Protein AF-A0A3P1VDD9-F1 (afdb_monomer)

Mean predicted aligned error: 6.87 Å

Organism: Fusobacterium nucleatum (NCBI:txid851)

Secondary structure (DSSP, 8-state):
--HHHHHHHHHHHHHHHHHHHHHHHT-HHHHHHHHHHHHHHHHHHHHHHHHHT-

InterPro domains:
  IPR008462 CsbD-like domain [PF05532] (5-54)
  IPR036629 YjbJ superfamily [G3DSA:1.10.1470.10] (1-54)
  IPR036629 YjbJ superfamily [SSF69047] (1-52)

Sequence (54 aa):
MSEEKLNATLEQVSGSAKEFAGKVLGDKSLEAEGTVEKAVGKAKELAEDAKGAV

pLDDT: mean 78.14, std 11.29, range [44.47, 89.44]

Nearest PDB structures (foldseek):
  6zw4-assembly1_E  TM=8.964E-01  e=5.615E+00  Nostoc punctiforme
  6zvr-assembly1_D  TM=8.361E-01  e=6.386E+00  Nostoc punctiforme
  6cnn-assembly1_A  TM=8.185E-01  e=7.745E+00  Homo sapiens

Foldseek 3Di:
DDCVVVVLVVQLVCLVVLLVCCVVVVPPVSNVCSVVSNVVSVVVVVVVVVVVVD

Structure (mmCIF, N/CA/C/O backbone):
data_AF-A0A3P1VDD9-F1
#
_entry.id   AF-A0A3P1VDD9-F1
#
loop_
_atom_site.group_PDB
_atom_site.id
_atom_site.type_symbol
_atom_site.label_atom_id
_atom_site.label_alt_id
_atom_site.label_comp_id
_atom_site.label_asym_id
_atom_site.label_entity_id
_atom_site.label_seq_id
_atom_site.pdbx_PDB_ins_code
_atom_site.Cartn_x
_atom_site.Cartn_y
_atom_site.Cartn_z
_atom_site.occupancy
_atom_site.B_iso_or_equiv
_atom_site.auth_seq_id
_atom_site.auth_comp_id
_atom_site.auth_asym_id
_atom_site.auth_atom_id
_atom_site.pdbx_PDB_model_num
ATOM 1 N N . MET A 1 1 ? 17.487 -16.022 -7.191 1.00 47.62 1 MET A N 1
ATOM 2 C CA . MET A 1 1 ? 16.184 -15.581 -6.644 1.00 47.62 1 MET A CA 1
ATOM 3 C C . MET A 1 1 ? 16.524 -14.542 -5.598 1.00 47.62 1 MET A C 1
ATOM 5 O O . MET A 1 1 ? 16.667 -14.869 -4.432 1.00 47.62 1 MET A O 1
ATOM 9 N N . SER A 1 2 ? 16.876 -13.360 -6.088 1.00 50.81 2 SER A N 1
ATOM 10 C CA . SER A 1 2 ? 17.677 -12.376 -5.364 1.00 50.81 2 SER A CA 1
ATOM 11 C C . SER A 1 2 ? 16.771 -11.424 -4.587 1.00 50.81 2 SER A C 1
ATOM 13 O O . SER A 1 2 ? 15.639 -11.177 -5.007 1.00 50.81 2 SER A O 1
ATOM 15 N N . GLU A 1 3 ? 17.272 -10.918 -3.464 1.00 58.75 3 GLU A N 1
ATOM 16 C CA . GLU A 1 3 ? 16.599 -10.049 -2.482 1.00 58.75 3 GLU A CA 1
ATOM 17 C C . GLU A 1 3 ? 15.822 -8.860 -3.079 1.00 58.75 3 GLU A C 1
ATOM 19 O O . GLU A 1 3 ? 14.858 -8.389 -2.482 1.00 58.75 3 GLU A O 1
ATOM 24 N N . GLU A 1 4 ? 16.157 -8.437 -4.294 1.00 60.69 4 GLU A N 1
ATOM 25 C CA . GLU A 1 4 ? 15.458 -7.398 -5.055 1.00 60.69 4 GLU A CA 1
ATOM 26 C C . GLU A 1 4 ? 13.983 -7.730 -5.336 1.00 60.69 4 GLU A C 1
ATOM 28 O O . GLU A 1 4 ? 13.099 -6.907 -5.095 1.00 60.69 4 GLU A O 1
ATOM 33 N N . LYS A 1 5 ? 13.670 -8.980 -5.717 1.00 59.38 5 LYS A N 1
ATOM 34 C CA . LYS A 1 5 ? 12.267 -9.410 -5.883 1.00 59.38 5 LYS A CA 1
ATOM 35 C C . LYS A 1 5 ? 11.513 -9.444 -4.561 1.00 59.38 5 LYS A C 1
ATOM 37 O O . LYS A 1 5 ? 10.299 -9.246 -4.558 1.00 59.38 5 LYS A O 1
ATOM 42 N N . LEU A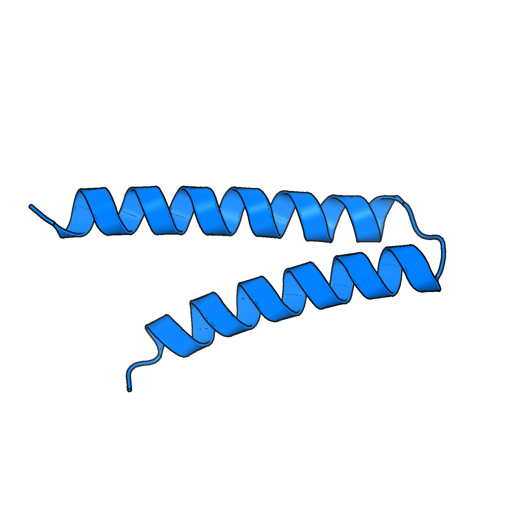 1 6 ? 12.204 -9.723 -3.454 1.00 68.50 6 LEU A N 1
ATOM 43 C CA . LEU A 1 6 ? 11.584 -9.720 -2.132 1.00 68.50 6 LEU A CA 1
ATOM 44 C C . LEU A 1 6 ? 11.256 -8.301 -1.679 1.00 68.50 6 LEU A C 1
ATOM 46 O O . LEU A 1 6 ? 10.181 -8.115 -1.125 1.00 68.50 6 LEU A O 1
ATOM 50 N N . ASN A 1 7 ? 12.119 -7.321 -1.956 1.00 67.44 7 ASN A N 1
ATOM 51 C CA . ASN A 1 7 ? 11.872 -5.920 -1.610 1.00 67.44 7 ASN A CA 1
ATOM 52 C C . ASN A 1 7 ? 10.687 -5.344 -2.398 1.00 67.44 7 ASN A C 1
ATOM 54 O O . ASN A 1 7 ? 9.721 -4.888 -1.793 1.00 67.44 7 ASN A O 1
ATOM 58 N N . ALA A 1 8 ? 10.678 -5.515 -3.724 1.00 70.88 8 ALA A N 1
ATOM 59 C CA . ALA A 1 8 ? 9.558 -5.094 -4.571 1.00 70.88 8 ALA A CA 1
A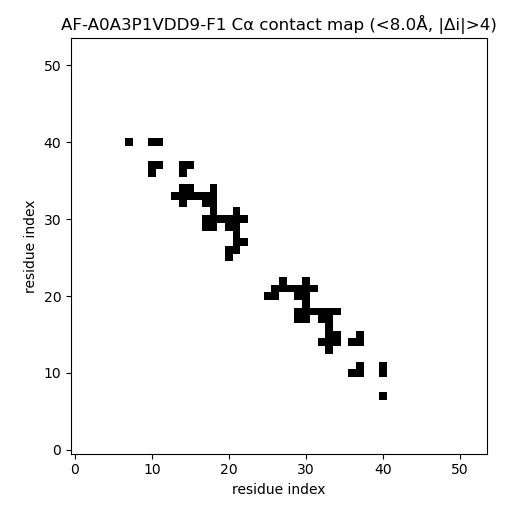TOM 60 C C . ALA A 1 8 ? 8.233 -5.777 -4.171 1.00 70.88 8 ALA A C 1
ATOM 62 O O . ALA A 1 8 ? 7.173 -5.152 -4.098 1.00 70.88 8 ALA A O 1
ATOM 63 N N . THR A 1 9 ? 8.287 -7.073 -3.833 1.00 72.00 9 THR A N 1
ATOM 64 C CA . THR A 1 9 ? 7.113 -7.807 -3.336 1.00 72.00 9 THR A CA 1
ATOM 65 C C . THR A 1 9 ? 6.674 -7.302 -1.961 1.00 72.00 9 THR A C 1
ATOM 67 O O . THR A 1 9 ? 5.476 -7.156 -1.732 1.00 72.00 9 THR A O 1
ATOM 70 N N . LEU A 1 10 ? 7.610 -7.013 -1.054 1.00 78.00 10 LEU A N 1
ATOM 71 C CA . LEU A 1 10 ? 7.321 -6.489 0.281 1.00 78.00 10 LEU A CA 1
ATOM 72 C C . LEU A 1 10 ? 6.712 -5.091 0.232 1.00 78.00 10 LEU A C 1
ATOM 74 O O . LEU A 1 10 ? 5.727 -4.863 0.926 1.00 78.00 10 LEU A O 1
ATOM 78 N N . GLU A 1 11 ? 7.228 -4.183 -0.594 1.00 77.06 11 GLU A N 1
ATOM 79 C CA . GLU A 1 11 ? 6.648 -2.846 -0.770 1.00 77.06 11 GLU A CA 1
ATOM 80 C C . GLU A 1 11 ? 5.244 -2.929 -1.378 1.00 77.06 11 GLU A C 1
ATOM 82 O O . GLU A 1 11 ? 4.311 -2.283 -0.898 1.00 77.06 11 GLU A O 1
ATOM 87 N N . GLN A 1 12 ? 5.035 -3.803 -2.367 1.00 76.75 12 GLN A N 1
ATOM 88 C CA . GLN A 1 12 ? 3.716 -3.999 -2.972 1.00 76.75 12 GLN A CA 1
ATOM 89 C C . GLN A 1 12 ? 2.708 -4.635 -1.998 1.00 76.75 12 GLN A C 1
ATOM 91 O O . GLN A 1 12 ? 1.521 -4.278 -2.003 1.00 76.75 12 GLN A O 1
ATOM 96 N N . VAL A 1 13 ? 3.167 -5.565 -1.155 1.00 83.88 13 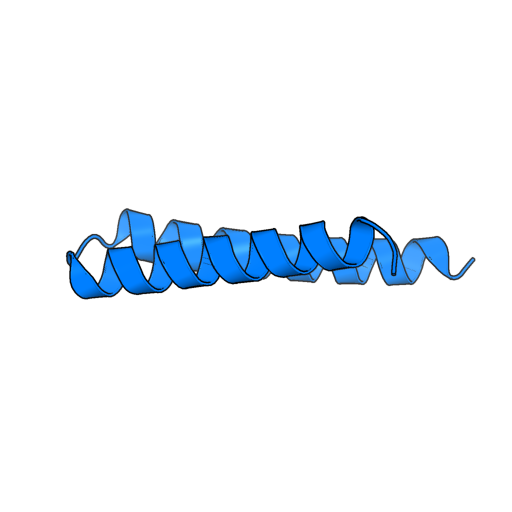VAL A N 1
ATOM 97 C CA . VAL A 1 13 ? 2.367 -6.185 -0.090 1.00 83.88 13 VAL A CA 1
ATOM 98 C C . VAL A 1 13 ? 2.075 -5.180 1.018 1.00 83.88 13 VAL A C 1
ATOM 100 O O . VAL A 1 13 ? 0.925 -5.084 1.425 1.00 83.88 13 VAL A O 1
ATOM 103 N N . SER A 1 14 ? 3.061 -4.398 1.458 1.00 82.25 14 SER A N 1
ATOM 104 C CA . SER A 1 14 ? 2.910 -3.358 2.483 1.00 82.25 14 SER A CA 1
ATOM 105 C C . SER A 1 14 ? 1.938 -2.270 2.028 1.00 82.25 14 SER A C 1
ATOM 107 O O . SER A 1 14 ? 0.989 -1.960 2.745 1.00 82.25 14 SER A O 1
ATOM 109 N N . GLY A 1 15 ? 2.082 -1.774 0.796 1.00 82.81 15 GLY A N 1
ATOM 110 C CA . GLY A 1 15 ? 1.157 -0.803 0.216 1.00 82.81 15 GLY A CA 1
ATOM 111 C C . GLY A 1 15 ? -0.259 -1.361 0.093 1.00 82.81 15 GLY A C 1
ATOM 112 O O . GLY A 1 15 ? -1.210 -0.703 0.499 1.00 82.81 15 GLY A O 1
ATOM 113 N N . SER A 1 16 ? -0.415 -2.611 -0.366 1.00 84.06 16 SER A N 1
ATOM 114 C CA . SER A 1 16 ? -1.731 -3.274 -0.418 1.00 84.06 16 SER A CA 1
ATOM 115 C C . SER A 1 16 ? -2.323 -3.524 0.967 1.00 84.06 16 SER A C 1
ATOM 117 O O . SER A 1 16 ? -3.528 -3.390 1.141 1.00 84.06 16 SER A O 1
ATOM 119 N N . ALA A 1 17 ? -1.498 -3.885 1.948 1.00 86.12 17 ALA A N 1
ATOM 120 C CA . ALA A 1 17 ? -1.923 -4.118 3.320 1.00 86.12 17 ALA A CA 1
ATOM 121 C C . ALA A 1 17 ? -2.355 -2.813 3.992 1.00 86.12 17 ALA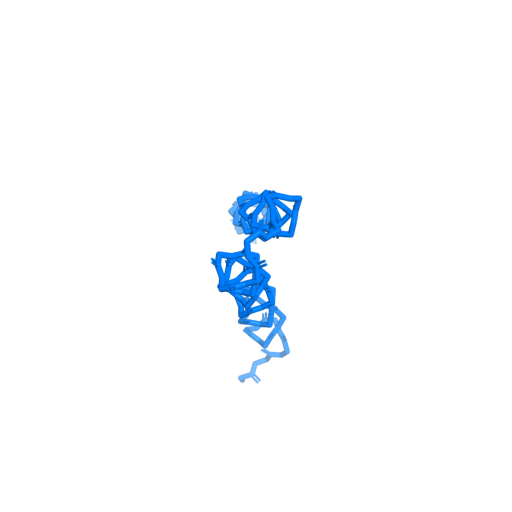 A C 1
ATOM 123 O O . ALA A 1 17 ? -3.373 -2.816 4.672 1.00 86.12 17 ALA A O 1
ATOM 124 N N . LYS A 1 18 ? -1.647 -1.701 3.759 1.00 86.31 18 LYS A N 1
ATOM 125 C CA . LYS A 1 18 ? -2.047 -0.360 4.206 1.00 86.31 18 LYS A CA 1
ATOM 126 C C . LYS A 1 18 ? -3.344 0.097 3.532 1.00 86.31 18 LYS A C 1
ATOM 128 O O . LYS A 1 18 ? -4.253 0.547 4.216 1.00 86.31 18 LYS A O 1
ATOM 133 N N . GLU A 1 19 ? -3.482 -0.110 2.223 1.00 84.38 19 GLU A N 1
ATOM 134 C CA . GLU A 1 19 ? -4.723 0.168 1.481 1.00 84.38 19 GLU A CA 1
ATOM 135 C C . GLU A 1 19 ? -5.906 -0.621 2.063 1.00 84.38 19 GLU A C 1
ATOM 137 O O . GLU A 1 19 ? -6.969 -0.077 2.358 1.00 84.38 19 GLU A O 1
ATOM 142 N N . PHE A 1 20 ? -5.696 -1.919 2.290 1.00 87.75 20 PHE A N 1
ATOM 143 C CA . PHE A 1 20 ? -6.718 -2.820 2.802 1.00 87.75 20 PHE A CA 1
ATOM 144 C C . PHE A 1 20 ? -7.056 -2.532 4.266 1.00 87.75 20 PHE A C 1
ATOM 146 O O . PHE A 1 20 ? -8.227 -2.493 4.627 1.00 87.75 20 PHE A O 1
ATOM 153 N N . ALA A 1 21 ? -6.050 -2.285 5.104 1.00 85.88 21 ALA A N 1
ATOM 154 C CA . ALA A 1 21 ? -6.232 -1.897 6.494 1.00 85.88 21 ALA A CA 1
ATOM 155 C C . ALA A 1 21 ? -6.927 -0.534 6.595 1.00 85.88 21 ALA A C 1
ATOM 157 O O . ALA A 1 21 ? -7.885 -0.418 7.344 1.00 85.88 21 ALA A O 1
ATOM 158 N N . GLY A 1 22 ? -6.540 0.464 5.801 1.00 86.44 22 GLY A N 1
ATOM 159 C CA . GLY A 1 22 ? -7.217 1.761 5.747 1.00 86.44 22 GLY A CA 1
ATOM 160 C C . GLY A 1 22 ? -8.680 1.629 5.340 1.00 86.44 22 GLY A C 1
ATOM 161 O O . GLY A 1 22 ? -9.563 2.151 6.012 1.00 86.44 22 GLY A O 1
ATOM 162 N N . LYS A 1 23 ? -8.971 0.812 4.326 1.00 86.75 23 LYS A N 1
ATOM 163 C CA . LYS A 1 23 ? -10.345 0.567 3.877 1.00 86.75 23 LYS A CA 1
ATOM 164 C C . LYS A 1 23 ? -11.192 -0.213 4.888 1.00 86.75 23 LYS A C 1
ATOM 166 O O . LYS A 1 23 ? -12.378 0.071 5.038 1.00 86.75 23 LYS A O 1
ATOM 171 N N . VAL A 1 24 ? -10.600 -1.193 5.576 1.00 89.44 24 VAL A N 1
ATOM 172 C CA . VAL A 1 24 ? -11.281 -2.029 6.583 1.00 89.44 24 VAL A CA 1
ATOM 173 C C . VAL A 1 24 ? -11.473 -1.286 7.905 1.00 89.44 24 VAL A C 1
ATOM 175 O O . VAL A 1 24 ? -12.542 -1.387 8.502 1.00 89.44 24 VAL A O 1
ATOM 178 N N . LEU A 1 25 ? -10.467 -0.534 8.360 1.00 86.94 25 LEU A N 1
ATOM 179 C CA . LEU A 1 25 ? -10.550 0.295 9.566 1.00 86.94 25 LEU A CA 1
ATOM 180 C C . LEU A 1 25 ? -11.274 1.632 9.315 1.00 86.94 25 LEU A C 1
ATOM 182 O O . LEU A 1 25 ? -11.615 2.319 10.275 1.00 86.94 25 LEU A O 1
ATOM 186 N N . GLY A 1 26 ? -11.535 2.001 8.056 1.00 88.38 26 GLY A N 1
ATOM 187 C CA . GLY A 1 26 ? -12.123 3.291 7.679 1.00 88.38 26 GLY A CA 1
ATOM 188 C C . GLY A 1 26 ? -11.151 4.472 7.804 1.00 88.38 26 GLY A C 1
ATOM 189 O O . GLY A 1 26 ? -11.583 5.625 7.837 1.00 88.38 26 GLY A O 1
ATOM 190 N N . ASP A 1 27 ? -9.849 4.196 7.882 1.00 89.31 27 ASP A N 1
ATOM 191 C CA . ASP A 1 27 ? -8.800 5.195 8.017 1.00 89.31 27 ASP A CA 1
ATOM 192 C C . ASP A 1 27 ? -8.296 5.652 6.641 1.00 89.31 27 ASP A C 1
ATOM 194 O O . ASP A 1 27 ? -7.557 4.963 5.931 1.00 89.31 27 ASP A O 1
ATOM 198 N N . LYS A 1 28 ? -8.735 6.852 6.258 1.00 85.25 28 LYS A N 1
ATOM 199 C CA . LYS A 1 28 ? -8.458 7.441 4.945 1.00 85.25 28 LYS A CA 1
ATOM 200 C C . LYS A 1 28 ? -6.997 7.869 4.777 1.00 85.25 28 LYS A C 1
ATOM 202 O O . LYS A 1 28 ? -6.529 7.936 3.642 1.00 85.25 28 LYS A O 1
ATOM 207 N N . SER A 1 29 ? -6.282 8.149 5.872 1.00 86.31 29 SER A N 1
ATOM 208 C CA . SER A 1 29 ? -4.839 8.419 5.819 1.00 86.31 29 SER A CA 1
ATOM 209 C C . SER A 1 29 ? -4.083 7.150 5.459 1.00 86.31 29 SER A C 1
ATOM 211 O O . SER A 1 29 ? -3.263 7.169 4.548 1.00 86.31 29 SER A O 1
ATOM 213 N N . LEU A 1 30 ? -4.423 6.035 6.106 1.00 88.12 30 LEU A N 1
ATOM 214 C CA . LEU A 1 30 ? -3.755 4.750 5.903 1.00 88.12 30 LEU A CA 1
ATOM 215 C C . LEU A 1 30 ? -4.000 4.196 4.484 1.00 88.12 30 LEU A C 1
ATOM 217 O O . LEU A 1 30 ? -3.080 3.682 3.843 1.00 88.12 30 LEU A O 1
ATOM 221 N N . GLU A 1 31 ? -5.211 4.388 3.948 1.00 85.00 31 GLU A N 1
ATOM 222 C CA . GLU A 1 31 ? -5.541 4.047 2.555 1.00 85.00 31 GLU A CA 1
ATOM 223 C C . GLU A 1 31 ? -4.744 4.900 1.545 1.00 85.00 31 GLU A C 1
ATOM 225 O O . GLU A 1 31 ? -4.204 4.386 0.556 1.00 85.00 31 GLU A O 1
ATOM 230 N N . ALA A 1 32 ? -4.622 6.204 1.820 1.00 87.94 32 ALA A N 1
ATOM 231 C CA . ALA A 1 32 ? -3.869 7.135 0.986 1.00 87.94 32 ALA A CA 1
ATOM 232 C C . ALA A 1 32 ? -2.360 6.857 1.027 1.00 87.94 32 ALA A C 1
ATOM 234 O O . ALA A 1 32 ? -1.726 6.831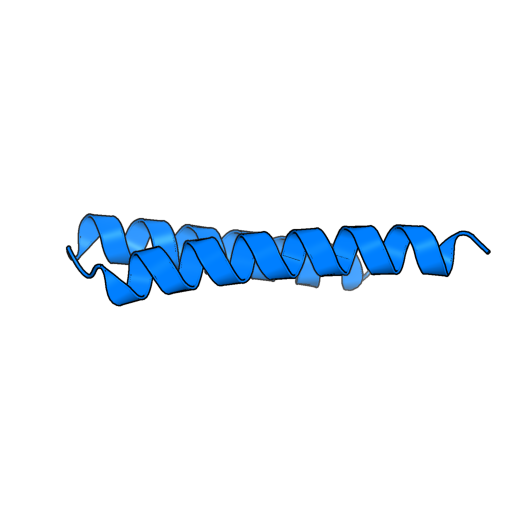 -0.027 1.00 87.94 32 ALA A O 1
ATOM 235 N N . GLU A 1 33 ? -1.790 6.589 2.204 1.00 84.31 33 GLU A N 1
ATOM 236 C CA . GLU A 1 33 ? -0.384 6.201 2.355 1.00 84.31 33 GLU A CA 1
ATOM 237 C C . GLU A 1 33 ? -0.074 4.926 1.567 1.00 84.31 33 GLU A C 1
ATOM 239 O O . GLU A 1 33 ? 0.890 4.906 0.806 1.00 84.31 33 GLU A O 1
ATOM 244 N N . GLY A 1 34 ? -0.920 3.893 1.666 1.00 85.62 34 GLY A N 1
ATOM 245 C CA . GLY A 1 34 ? -0.737 2.649 0.911 1.00 85.62 34 GLY A CA 1
ATOM 246 C C . GLY A 1 34 ? -0.760 2.849 -0.608 1.00 85.62 34 GLY A C 1
ATOM 247 O O . GLY A 1 34 ? 0.061 2.274 -1.327 1.00 85.62 34 GLY A O 1
ATOM 248 N N . THR A 1 35 ? -1.655 3.713 -1.096 1.00 85.81 35 THR A N 1
ATOM 249 C CA . THR A 1 35 ? -1.780 4.036 -2.528 1.00 85.81 35 THR A CA 1
ATOM 250 C C . THR A 1 35 ? -0.596 4.860 -3.038 1.00 85.81 35 THR A C 1
ATOM 252 O O . THR A 1 35 ? -0.045 4.569 -4.104 1.00 85.81 35 THR A O 1
ATOM 255 N N . VAL A 1 36 ? -0.190 5.886 -2.285 1.00 87.38 36 VAL A N 1
ATOM 256 C CA . VAL A 1 36 ? 0.927 6.770 -2.646 1.00 87.38 36 VAL A CA 1
ATOM 257 C C . VAL A 1 36 ? 2.247 6.006 -2.623 1.00 87.38 36 VAL A C 1
ATOM 259 O O . VAL A 1 36 ? 3.020 6.112 -3.571 1.00 87.38 36 VAL A O 1
ATOM 262 N N . GLU A 1 37 ? 2.481 5.189 -1.597 1.00 83.44 37 GLU A N 1
ATOM 263 C CA . GLU A 1 37 ? 3.694 4.379 -1.456 1.00 83.44 37 GLU A CA 1
ATOM 264 C C . GLU A 1 37 ? 3.802 3.345 -2.589 1.00 83.44 37 GLU A C 1
ATOM 266 O O . GLU A 1 37 ? 4.855 3.227 -3.211 1.00 83.44 37 GLU A O 1
ATOM 271 N N . LYS A 1 38 ? 2.688 2.706 -2.986 1.00 83.06 38 LYS A N 1
ATOM 272 C CA . LYS A 1 38 ? 2.629 1.859 -4.196 1.00 83.06 38 LYS A CA 1
ATOM 273 C C . LYS A 1 38 ? 2.990 2.611 -5.473 1.00 83.06 38 LYS A C 1
ATOM 275 O O . LYS A 1 38 ? 3.701 2.073 -6.322 1.00 83.06 38 LYS A O 1
ATOM 280 N N . ALA A 1 39 ? 2.428 3.805 -5.661 1.00 85.31 39 ALA A N 1
ATOM 281 C CA . ALA A 1 39 ? 2.616 4.584 -6.881 1.00 85.31 39 ALA A CA 1
ATOM 282 C C . ALA A 1 39 ? 4.058 5.094 -6.996 1.00 85.31 39 ALA A C 1
ATOM 284 O O . ALA A 1 39 ? 4.668 4.982 -8.059 1.00 85.31 39 ALA A O 1
ATOM 285 N N . VAL A 1 40 ? 4.611 5.594 -5.889 1.00 84.12 40 VAL A N 1
ATOM 286 C CA . VAL A 1 40 ? 6.008 6.028 -5.788 1.00 84.12 40 VAL A CA 1
ATOM 287 C C . VAL A 1 40 ? 6.958 4.845 -5.957 1.00 84.12 40 VAL A C 1
ATOM 289 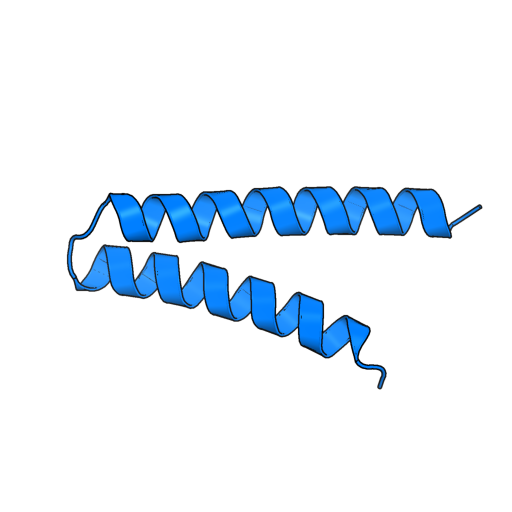O O . VAL A 1 40 ? 7.893 4.952 -6.747 1.00 84.12 40 VAL A O 1
ATOM 292 N N . GLY A 1 41 ? 6.696 3.715 -5.295 1.00 82.06 41 GLY A N 1
ATOM 293 C CA . GLY A 1 41 ? 7.485 2.489 -5.428 1.00 82.06 41 GLY A CA 1
ATOM 294 C C . GLY A 1 41 ? 7.531 2.001 -6.875 1.00 82.06 41 GLY A C 1
ATOM 295 O O . GLY A 1 41 ? 8.612 1.854 -7.435 1.00 82.06 41 GLY A O 1
ATOM 296 N N . LYS A 1 42 ? 6.373 1.893 -7.544 1.00 80.62 42 LYS A N 1
ATOM 297 C CA . LYS A 1 42 ? 6.304 1.544 -8.976 1.00 80.62 42 LYS A CA 1
ATOM 298 C C . LYS A 1 42 ? 7.045 2.537 -9.867 1.00 80.62 42 LYS A C 1
ATOM 300 O O . LYS A 1 42 ? 7.722 2.118 -10.798 1.00 80.62 42 LYS A O 1
ATOM 305 N N . ALA A 1 43 ? 6.905 3.839 -9.619 1.00 84.25 43 ALA A N 1
ATOM 306 C CA . ALA A 1 43 ? 7.589 4.862 -10.406 1.00 84.25 43 ALA A CA 1
ATOM 307 C C . ALA A 1 43 ? 9.114 4.802 -10.225 1.00 84.25 43 ALA A C 1
ATOM 309 O O . ALA A 1 43 ? 9.855 4.988 -11.190 1.00 84.25 43 ALA A O 1
ATOM 310 N N . LYS A 1 44 ? 9.580 4.521 -9.004 1.00 80.81 44 LYS A N 1
ATOM 311 C CA . LYS A 1 44 ? 10.997 4.351 -8.683 1.00 80.81 44 LYS A CA 1
ATOM 312 C C . LYS A 1 44 ? 11.554 3.074 -9.307 1.00 80.81 44 LYS A C 1
ATOM 314 O O . LYS A 1 44 ? 12.602 3.148 -9.932 1.00 80.81 44 LYS A O 1
ATOM 319 N N . GLU A 1 45 ? 10.819 1.967 -9.232 1.00 78.12 45 GLU A N 1
ATOM 320 C CA . GLU A 1 45 ? 11.173 0.697 -9.876 1.00 78.12 45 GLU A CA 1
ATOM 321 C C . GLU A 1 45 ? 11.308 0.880 -11.397 1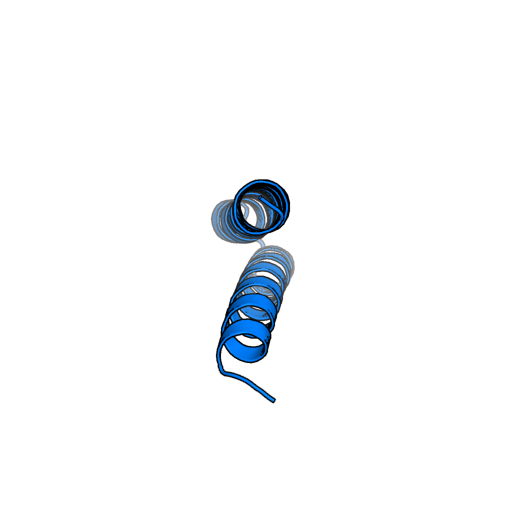.00 78.12 45 GLU A C 1
ATOM 323 O O . GLU A 1 45 ? 12.348 0.566 -11.956 1.00 78.12 45 GLU A O 1
ATOM 328 N N . LEU A 1 46 ? 10.335 1.530 -12.053 1.00 80.19 46 LEU A N 1
ATOM 329 C CA . LEU A 1 46 ? 10.396 1.880 -13.484 1.00 80.19 46 LEU A CA 1
ATOM 330 C C . LEU A 1 46 ? 11.596 2.770 -13.843 1.00 80.19 46 LEU A C 1
ATOM 332 O O . LEU A 1 46 ? 12.201 2.605 -14.903 1.00 80.19 46 LEU A O 1
ATOM 336 N N . ALA A 1 47 ? 11.927 3.739 -12.988 1.00 81.38 47 ALA A N 1
ATOM 337 C CA . ALA A 1 47 ? 13.063 4.627 -13.204 1.00 81.38 47 ALA A CA 1
ATOM 338 C C . ALA A 1 47 ? 14.412 3.921 -12.985 1.00 81.38 47 ALA A C 1
ATOM 340 O O . ALA A 1 47 ? 15.378 4.245 -13.676 1.00 81.38 47 ALA A O 1
ATOM 341 N N . GLU A 1 48 ? 14.490 2.982 -12.040 1.00 77.31 48 GLU A N 1
ATOM 342 C CA . GLU A 1 48 ? 15.674 2.146 -11.818 1.00 77.31 48 GLU A CA 1
ATOM 343 C C . GLU A 1 48 ? 15.857 1.128 -12.9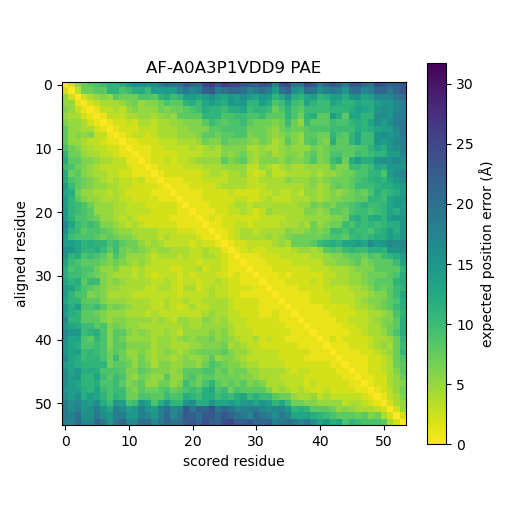47 1.00 77.31 48 GLU A C 1
ATOM 345 O O . GLU A 1 48 ? 16.963 1.036 -13.472 1.00 77.31 48 GLU A O 1
ATOM 350 N N . ASP A 1 49 ? 14.788 0.479 -13.418 1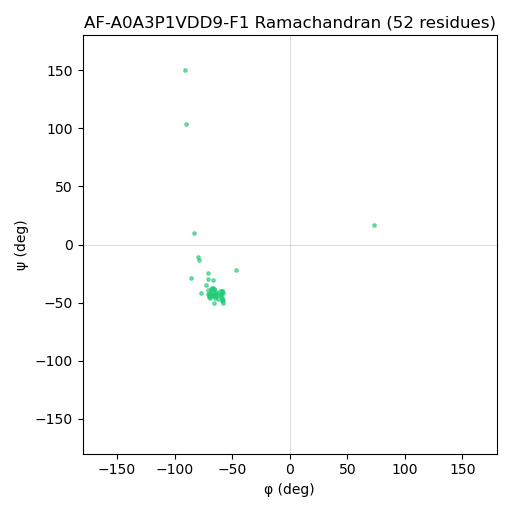.00 77.06 49 ASP A N 1
ATOM 351 C CA . ASP A 1 49 ? 14.824 -0.439 -14.568 1.00 77.06 49 ASP A CA 1
ATOM 352 C C . ASP A 1 49 ? 15.346 0.277 -15.832 1.00 77.06 49 ASP A C 1
ATOM 354 O O . ASP A 1 49 ? 16.216 -0.223 -16.545 1.00 77.06 49 ASP A O 1
ATOM 358 N N . ALA A 1 50 ? 14.903 1.521 -16.065 1.00 76.62 50 ALA A N 1
ATOM 359 C CA . ALA A 1 50 ? 15.357 2.341 -17.191 1.00 76.62 50 ALA A CA 1
ATOM 360 C C . ALA A 1 50 ? 16.809 2.844 -17.058 1.00 76.62 50 ALA A C 1
ATOM 362 O O . ALA A 1 50 ? 17.471 3.069 -18.071 1.00 76.62 50 ALA A O 1
ATOM 363 N N . LYS A 1 51 ? 17.308 3.049 -15.831 1.00 71.56 51 LYS A N 1
ATOM 364 C CA . LYS A 1 51 ? 18.698 3.473 -15.577 1.00 71.56 51 LYS A CA 1
ATOM 365 C C . LYS A 1 51 ? 19.680 2.303 -15.519 1.00 71.56 51 LYS A C 1
ATOM 367 O O . LYS A 1 51 ? 20.846 2.507 -15.831 1.00 71.56 51 LYS A O 1
ATOM 372 N N . GLY A 1 52 ? 19.226 1.116 -15.123 1.00 59.38 52 GLY A N 1
ATOM 373 C CA . GLY A 1 52 ? 20.026 -0.110 -15.081 1.00 59.38 52 GLY A CA 1
ATOM 374 C C . GLY A 1 52 ? 20.202 -0.780 -16.446 1.00 59.38 52 GLY A C 1
ATOM 375 O O . GLY A 1 52 ? 21.060 -1.643 -16.591 1.00 59.38 52 GLY A O 1
ATOM 376 N N . ALA A 1 53 ? 19.421 -0.373 -17.452 1.00 55.53 53 ALA A N 1
ATOM 377 C CA . ALA A 1 53 ? 19.512 -0.877 -18.822 1.00 55.53 53 ALA A CA 1
ATOM 378 C C . ALA A 1 53 ? 20.592 -0.191 -19.694 1.00 55.53 53 ALA A C 1
ATOM 380 O O . ALA A 1 53 ? 20.601 -0.416 -20.908 1.00 55.53 53 ALA A O 1
ATOM 381 N N . VAL A 1 54 ? 21.475 0.640 -19.115 1.00 44.47 54 VAL A N 1
ATOM 382 C CA . VAL A 1 54 ? 22.590 1.311 -19.826 1.00 44.47 54 VAL A CA 1
ATOM 383 C C . VAL A 1 54 ? 23.936 0.655 -19.550 1.00 44.47 54 VAL A C 1
ATOM 385 O O . VAL A 1 54 ? 24.176 0.253 -18.391 1.00 44.47 54 VAL A O 1
#

Solvent-accessible surface area (backbone atoms only — not comparable to full-atom values): 2880 Å² total; per-residue (Å²): 141,57,71,67,62,53,50,58,48,46,50,51,48,50,15,49,47,29,29,50,48,9,64,73,73,68,35,66,66,42,24,47,50,11,52,49,50,36,52,51,49,52,54,49,51,55,52,47,55,65,61,68,74,109

Radius of gyration: 13.05 Å; Cα contacts (8 Å, |Δi|>4): 39; chains: 1; bounding box: 35×24×29 Å